Protein AF-A0A3D3PDT9-F1 (afdb_monomer)

pLDDT: mean 94.79, std 4.0, range [80.69, 98.56]

Radius of gyration: 23.38 Å; Cα contacts (8 Å, |Δi|>4): 103; chains: 1; bounding box: 52×25×62 Å

Sequence (119 aa):
FGAYAESLADDMELMLAAWKICNKNPLGSAAGYGSSFPLNRTMTTELLGFDSLNYNVVYAQMGRGKSERILAQAMSSVAATLAKFAMDVCLFINQNFSFISFPDELTTGSSIMPHKKNP

Foldseek 3Di:
DVVLVVLVVVLVVLQVVLCLVPLAQLPQLVVQPGDPDPDPSVVVSVVVVRPYHPPHSNVSVVCVVVSVVSNVVSVVSNVVSVVVVVVVVQVCCDPVNNNDDDDQVPWDDDPPHRPDTHD

Mean predicted aligned error: 4.34 Å

Secondary structure (DSSP, 8-state):
-HHHHHHHHHHHHHHHHHHHHH-EE-TT-TTTT--SS---HHHHHHHTT-SEE--SHHHHHHTTTHHHHHHHHHHHHHHHHHHHHHHHHHHHHSTTT------GGG-EE-SS-TT-EE-

Nearest PDB structures (foldseek):
  1xwo-assembly1_D  TM=9.399E-01  e=1.864E-04  Anser anser anser
  6g3e-assembly1_A  TM=9.711E-01  e=8.268E-04  Chelativorans sp. BNC1
  6rx8-assembly1_A  TM=9.694E-01  e=1.332E-03  Chelativorans sp. BNC1

Structure (mmCIF, N/CA/C/O backbone):
data_AF-A0A3D3PDT9-F1
#
_entry.id   AF-A0A3D3PDT9-F1
#
loop_
_atom_site.group_PDB
_atom_site.id
_atom_site.type_symbol
_atom_site.label_atom_id
_atom_site.label_alt_id
_atom_site.label_comp_id
_atom_site.label_asym_id
_atom_site.label_entity_id
_atom_site.label_seq_id
_atom_site.pdbx_PDB_ins_code
_atom_site.Cartn_x
_atom_site.Cartn_y
_atom_site.Cartn_z
_atom_site.occupancy
_atom_site.B_iso_or_equiv
_atom_site.auth_seq_id
_atom_site.auth_comp_id
_atom_site.auth_asym_id
_atom_site.auth_atom_id
_atom_site.pdbx_PDB_model_num
ATOM 1 N N . PHE A 1 1 ? 19.448 -5.604 -9.793 1.00 80.69 1 PHE A N 1
ATOM 2 C CA . PHE A 1 1 ? 18.096 -6.181 -9.628 1.00 80.69 1 PHE A CA 1
ATOM 3 C C . PHE A 1 1 ? 17.806 -6.599 -8.187 1.00 80.69 1 PHE A C 1
ATOM 5 O O . PHE A 1 1 ? 16.815 -6.112 -7.666 1.00 80.69 1 PHE A O 1
ATOM 12 N N . GLY A 1 2 ? 18.661 -7.393 -7.519 1.00 95.81 2 GLY A N 1
ATOM 13 C CA . GLY A 1 2 ? 18.440 -7.821 -6.120 1.00 95.81 2 GLY A CA 1
ATOM 14 C C . GLY A 1 2 ? 18.182 -6.681 -5.124 1.00 95.81 2 GLY A C 1
ATOM 15 O O . GLY A 1 2 ? 17.202 -6.736 -4.399 1.00 95.81 2 GLY A O 1
ATOM 16 N N . ALA A 1 3 ? 18.958 -5.594 -5.190 1.00 97.12 3 ALA A N 1
ATOM 17 C CA . ALA A 1 3 ? 18.773 -4.443 -4.299 1.00 97.12 3 ALA A CA 1
ATOM 18 C C . ALA A 1 3 ? 17.373 -3.791 -4.388 1.00 97.12 3 ALA A C 1
ATOM 20 O O . ALA A 1 3 ? 16.808 -3.417 -3.368 1.00 97.12 3 ALA A O 1
ATOM 21 N N . TYR A 1 4 ? 16.782 -3.677 -5.587 1.00 97.44 4 TYR A N 1
ATOM 22 C CA . TYR A 1 4 ? 15.419 -3.139 -5.721 1.00 97.44 4 TYR A CA 1
ATOM 23 C C . TYR A 1 4 ? 14.367 -4.119 -5.199 1.00 97.44 4 TYR A C 1
ATOM 25 O O . TYR A 1 4 ? 13.363 -3.689 -4.646 1.00 97.44 4 TYR A O 1
ATOM 33 N N . ALA A 1 5 ? 14.590 -5.425 -5.377 1.00 97.88 5 ALA A N 1
ATOM 34 C CA . ALA A 1 5 ? 13.693 -6.449 -4.855 1.00 97.88 5 ALA A CA 1
ATOM 35 C C . ALA A 1 5 ? 13.700 -6.469 -3.321 1.00 97.88 5 ALA A C 1
ATOM 37 O O . ALA A 1 5 ? 12.633 -6.523 -2.722 1.00 97.88 5 ALA A O 1
ATOM 38 N N . GLU A 1 6 ? 14.875 -6.364 -2.697 1.00 98.19 6 GLU A N 1
ATOM 39 C CA . GLU A 1 6 ? 15.004 -6.236 -1.240 1.00 98.19 6 GLU A CA 1
ATOM 40 C C . GLU A 1 6 ? 14.331 -4.953 -0.737 1.00 98.19 6 GLU A C 1
ATOM 42 O O . GLU A 1 6 ? 13.509 -5.015 0.171 1.00 98.19 6 GLU A O 1
ATOM 47 N N . SER A 1 7 ? 14.565 -3.814 -1.398 1.00 98.19 7 SER A N 1
ATOM 48 C CA . SER A 1 7 ? 13.900 -2.548 -1.052 1.00 98.19 7 SER A CA 1
ATOM 49 C C . SER A 1 7 ? 12.371 -2.642 -1.155 1.00 98.19 7 SER A C 1
ATOM 51 O O . SER A 1 7 ? 11.664 -2.182 -0.265 1.00 98.19 7 SER A O 1
ATOM 53 N N . LEU A 1 8 ? 11.841 -3.277 -2.208 1.00 98.19 8 LEU A N 1
ATOM 54 C CA . LEU A 1 8 ? 10.398 -3.501 -2.344 1.00 98.19 8 LEU A CA 1
ATOM 55 C C . LEU A 1 8 ? 9.856 -4.475 -1.291 1.00 98.19 8 LEU A C 1
ATOM 57 O O . LEU A 1 8 ? 8.712 -4.322 -0.870 1.00 98.19 8 LEU A O 1
ATOM 61 N N . ALA A 1 9 ? 10.638 -5.472 -0.868 1.00 98.19 9 ALA A N 1
ATOM 62 C CA . ALA A 1 9 ? 10.238 -6.380 0.202 1.00 98.19 9 ALA A CA 1
ATOM 63 C C . ALA A 1 9 ? 10.080 -5.626 1.533 1.00 98.19 9 ALA A C 1
ATOM 65 O O . ALA A 1 9 ? 9.052 -5.778 2.194 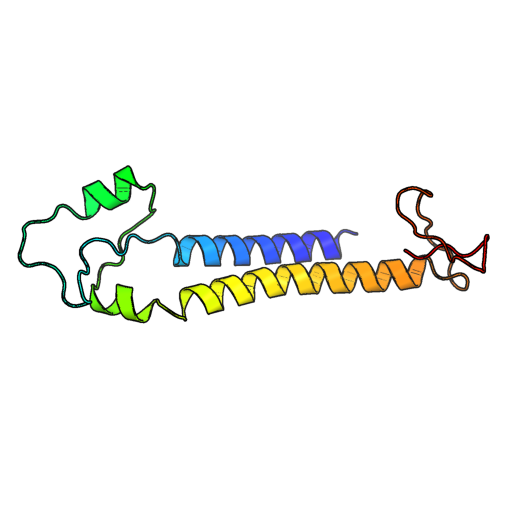1.00 98.19 9 ALA A O 1
ATOM 66 N N . ASP A 1 10 ? 11.023 -4.740 1.865 1.00 98.25 10 ASP A N 1
ATOM 67 C CA . ASP A 1 10 ? 10.918 -3.854 3.032 1.00 98.25 10 ASP A CA 1
ATOM 68 C C . ASP A 1 10 ? 9.705 -2.912 2.927 1.00 98.25 10 ASP A C 1
ATOM 70 O O . ASP A 1 10 ? 8.964 -2.718 3.897 1.00 98.25 10 ASP A O 1
ATOM 74 N N . ASP A 1 11 ? 9.434 -2.369 1.735 1.00 98.44 11 ASP A N 1
ATOM 75 C CA . ASP A 1 11 ? 8.249 -1.537 1.507 1.00 98.44 11 ASP A CA 1
ATOM 76 C C . ASP A 1 11 ? 6.941 -2.313 1.757 1.00 98.44 11 ASP A C 1
ATOM 78 O O . ASP A 1 11 ? 5.964 -1.754 2.267 1.00 98.44 11 ASP A O 1
ATOM 82 N N . MET A 1 12 ? 6.903 -3.610 1.428 1.00 98.44 12 MET A N 1
ATOM 83 C CA . MET A 1 12 ? 5.740 -4.465 1.691 1.00 98.44 12 MET A CA 1
ATOM 84 C C . MET A 1 12 ? 5.537 -4.735 3.181 1.00 98.44 12 MET A C 1
ATOM 86 O O . MET A 1 12 ? 4.388 -4.764 3.631 1.00 98.44 12 MET A O 1
ATOM 90 N N . GLU A 1 13 ? 6.606 -4.857 3.969 1.00 98.44 13 GLU A N 1
ATOM 91 C CA . GLU A 1 13 ? 6.498 -4.935 5.432 1.00 98.44 13 GLU A CA 1
ATOM 92 C C . GLU A 1 13 ? 5.862 -3.663 6.007 1.00 98.44 13 GLU A C 1
ATOM 94 O O . GLU A 1 13 ? 4.982 -3.726 6.874 1.00 98.44 13 GLU A O 1
ATOM 99 N N . LEU A 1 14 ? 6.223 -2.491 5.474 1.00 98.00 14 LEU A N 1
ATOM 100 C CA . LEU A 1 14 ? 5.619 -1.224 5.884 1.00 98.00 14 LEU A CA 1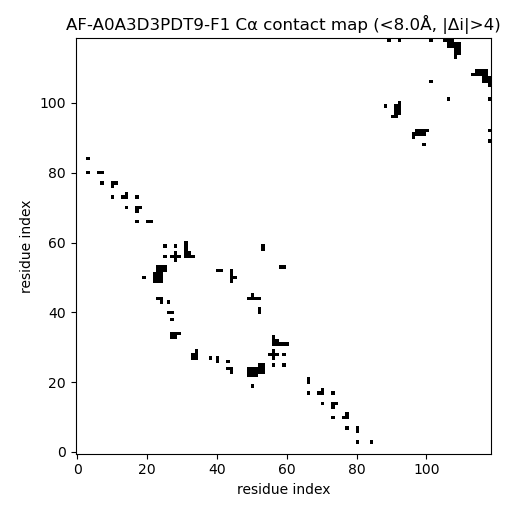
ATOM 101 C C . LEU A 1 14 ? 4.139 -1.128 5.480 1.00 98.00 14 LEU A C 1
ATOM 103 O O . LEU A 1 14 ? 3.309 -0.676 6.276 1.00 98.00 14 LEU A O 1
ATOM 107 N N . MET A 1 15 ? 3.783 -1.594 4.280 1.00 98.50 15 MET A N 1
ATOM 108 C CA . MET A 1 15 ? 2.386 -1.694 3.836 1.00 98.50 15 MET A CA 1
ATOM 109 C C . MET A 1 15 ? 1.570 -2.640 4.726 1.00 98.50 15 MET A C 1
ATOM 111 O O . MET A 1 15 ? 0.452 -2.303 5.125 1.00 98.50 15 MET A O 1
ATOM 115 N N . LEU A 1 16 ? 2.133 -3.790 5.104 1.00 98.44 16 LEU A N 1
ATOM 116 C CA . LEU A 1 16 ? 1.498 -4.734 6.023 1.00 98.44 16 LEU A CA 1
ATOM 117 C C . LEU A 1 16 ? 1.328 -4.134 7.424 1.00 98.44 16 LEU A C 1
ATOM 119 O O . LEU A 1 16 ? 0.287 -4.319 8.059 1.00 98.44 16 LEU A O 1
ATOM 123 N N . ALA A 1 17 ? 2.318 -3.388 7.914 1.00 98.06 17 ALA A N 1
ATOM 124 C CA . ALA A 1 17 ? 2.215 -2.674 9.181 1.00 98.06 17 ALA A CA 1
ATOM 125 C C . ALA A 1 17 ? 1.100 -1.617 9.140 1.00 98.06 17 ALA A C 1
ATOM 127 O O . ALA A 1 17 ? 0.290 -1.545 10.068 1.00 98.06 17 ALA A O 1
ATOM 128 N N . ALA A 1 18 ? 1.004 -0.844 8.053 1.00 98.12 18 ALA A N 1
ATOM 129 C CA . ALA A 1 18 ? -0.079 0.115 7.849 1.00 98.12 18 ALA A CA 1
ATOM 130 C C . ALA A 1 18 ? -1.449 -0.577 7.843 1.00 98.12 18 ALA A C 1
ATOM 132 O O . ALA A 1 18 ? -2.355 -0.137 8.554 1.00 98.12 18 ALA A O 1
ATOM 133 N N . TRP A 1 19 ? -1.580 -1.704 7.135 1.00 97.81 19 TRP A N 1
ATOM 134 C CA . TRP A 1 19 ? -2.792 -2.525 7.145 1.00 97.81 19 TRP A CA 1
ATOM 135 C C . TRP A 1 19 ? -3.177 -2.959 8.562 1.00 97.81 19 TRP A C 1
ATOM 137 O O . TRP A 1 19 ? -4.282 -2.666 9.010 1.00 97.81 19 TRP A O 1
ATOM 147 N N . LYS A 1 20 ? -2.255 -3.570 9.317 1.00 97.19 20 LYS A N 1
ATOM 148 C CA . LYS A 1 20 ? -2.502 -4.033 10.698 1.00 97.19 20 LYS A CA 1
ATOM 149 C C . LYS A 1 20 ? -2.899 -2.903 11.651 1.00 97.19 20 LYS A C 1
ATOM 151 O O . LYS A 1 20 ? -3.649 -3.116 12.605 1.00 97.19 20 LYS A O 1
ATOM 156 N N . ILE A 1 21 ? -2.381 -1.693 11.439 1.00 95.81 21 ILE A N 1
ATOM 157 C CA . ILE A 1 21 ? -2.746 -0.529 12.254 1.00 95.81 21 ILE A CA 1
ATOM 158 C C . ILE A 1 21 ? -4.166 -0.062 11.924 1.00 95.81 21 ILE A C 1
ATOM 160 O O . ILE A 1 21 ? -4.923 0.232 12.852 1.00 95.81 21 ILE A O 1
ATOM 164 N N . CYS A 1 22 ? -4.514 -0.008 10.637 1.00 95.81 22 CYS A N 1
ATOM 165 C CA . CYS A 1 22 ? -5.802 0.476 10.145 1.00 95.81 22 CYS A CA 1
ATOM 166 C C . CYS A 1 22 ? -6.938 -0.551 10.285 1.00 95.81 22 CYS A C 1
ATOM 168 O O . CYS A 1 22 ? -8.091 -0.151 10.433 1.00 95.81 22 CYS A O 1
ATOM 170 N N . ASN A 1 23 ? -6.637 -1.854 10.275 1.00 97.25 23 ASN A N 1
ATOM 171 C CA . ASN A 1 23 ? -7.619 -2.942 10.303 1.00 97.25 23 ASN A CA 1
ATOM 172 C C . ASN A 1 23 ? -8.190 -3.201 11.712 1.00 97.25 23 ASN A C 1
ATOM 174 O O . ASN A 1 23 ? -8.101 -4.300 12.265 1.00 97.25 23 ASN A O 1
ATOM 178 N N . LYS A 1 24 ? -8.763 -2.161 12.327 1.00 96.81 24 LYS A N 1
ATOM 179 C CA . LYS A 1 24 ? -9.352 -2.216 13.670 1.00 96.81 24 LYS A CA 1
ATOM 180 C C . LYS A 1 24 ? -10.756 -1.638 13.676 1.00 96.81 24 LYS A C 1
ATOM 182 O O . LYS A 1 24 ? -10.972 -0.511 13.241 1.00 96.81 24 LYS A O 1
ATOM 187 N N . ASN A 1 25 ? -11.694 -2.384 14.248 1.00 97.44 25 ASN A N 1
ATOM 188 C CA . ASN A 1 25 ? -13.112 -2.063 14.273 1.00 97.44 25 ASN A CA 1
ATOM 189 C C . ASN A 1 25 ? -13.407 -0.814 15.138 1.00 97.44 25 ASN A C 1
ATOM 191 O O . ASN A 1 25 ? -13.253 -0.870 16.369 1.00 97.44 25 ASN A O 1
ATOM 195 N N . PRO A 1 26 ? -13.883 0.301 14.547 1.00 96.06 26 PRO A N 1
ATOM 196 C CA . PRO A 1 26 ? -14.293 1.488 15.292 1.00 96.06 26 PRO A CA 1
ATOM 197 C C . PRO A 1 26 ? -15.753 1.419 15.772 1.00 96.06 26 PRO A C 1
ATOM 199 O O . PRO A 1 26 ? -16.163 2.244 16.592 1.00 96.06 26 PRO A O 1
ATOM 202 N N . LEU A 1 27 ? -16.556 0.462 15.289 1.00 96.50 27 LEU A N 1
ATOM 203 C CA . LEU A 1 27 ? -17.983 0.384 15.593 1.00 96.50 27 LEU A CA 1
ATOM 204 C C . LEU A 1 27 ? -18.227 0.219 17.094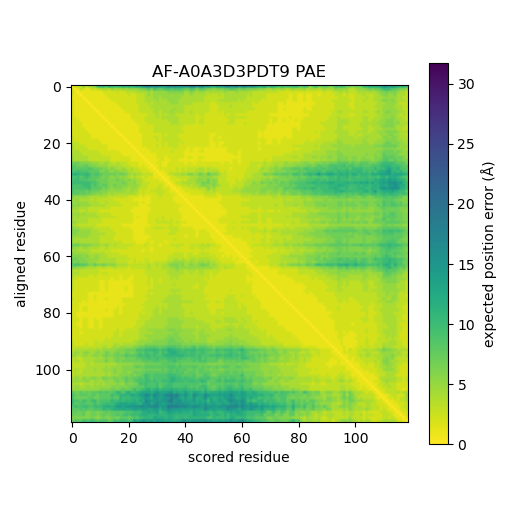 1.00 96.50 27 LEU A C 1
ATOM 206 O O . LEU A 1 27 ? -17.470 -0.431 17.819 1.00 96.50 27 LEU A O 1
ATOM 210 N N . GLY A 1 28 ? -19.294 0.862 17.567 1.00 95.25 28 GLY A N 1
ATOM 211 C CA . GLY A 1 28 ? -19.606 1.003 18.989 1.00 95.25 28 GLY A CA 1
ATOM 212 C C . GLY A 1 28 ? -18.984 2.233 19.659 1.00 95.25 28 GLY A C 1
ATOM 213 O O . GLY A 1 28 ? -19.357 2.534 20.789 1.00 95.25 28 GLY A O 1
ATOM 214 N N . SER A 1 29 ? -18.108 2.998 18.986 1.00 94.94 29 SER A N 1
ATOM 215 C CA . SER A 1 29 ? -17.615 4.276 19.531 1.00 94.94 29 SER A CA 1
ATOM 216 C C . SER A 1 29 ? -18.674 5.381 19.568 1.00 94.94 29 SER A C 1
ATOM 218 O O . SER A 1 29 ? -18.476 6.379 20.260 1.00 94.94 29 SER A O 1
ATOM 220 N N . ALA A 1 30 ? -19.763 5.230 18.802 1.00 92.44 30 ALA A N 1
ATOM 221 C CA . ALA A 1 30 ? -20.773 6.262 18.557 1.00 92.44 30 ALA A CA 1
ATOM 222 C C . ALA A 1 30 ? -20.112 7.612 18.205 1.00 92.44 30 ALA A C 1
ATOM 224 O O . ALA A 1 30 ? -19.169 7.639 17.414 1.00 92.44 30 ALA A O 1
ATOM 225 N N . ALA A 1 31 ? -20.545 8.709 18.831 1.00 91.56 31 ALA A N 1
ATOM 226 C CA . ALA A 1 31 ? -19.974 10.049 18.666 1.00 91.56 31 ALA A CA 1
ATOM 227 C C . ALA A 1 31 ? -18.567 10.235 19.288 1.00 91.56 31 ALA A C 1
ATOM 229 O O . ALA A 1 31 ? -18.075 11.356 19.354 1.00 91.56 31 ALA A O 1
ATOM 230 N N . GLY A 1 32 ? -17.919 9.162 19.760 1.00 91.69 32 GLY A N 1
ATOM 231 C CA . GLY A 1 32 ? -16.596 9.185 20.402 1.00 91.69 32 GLY A CA 1
ATOM 232 C C . GLY A 1 32 ? -16.604 8.884 21.900 1.00 91.69 32 GLY A C 1
ATOM 233 O O . GLY A 1 32 ? -15.541 8.808 22.506 1.00 91.69 32 GLY A O 1
ATOM 234 N N . TYR A 1 33 ? -17.781 8.661 22.484 1.00 92.81 33 TYR A N 1
ATOM 235 C CA . TYR A 1 33 ? -17.972 8.427 23.921 1.00 92.81 33 TYR A CA 1
ATOM 236 C C . TYR A 1 33 ? -18.565 7.046 24.233 1.00 92.81 33 TYR A C 1
ATOM 238 O O . TYR A 1 33 ? -18.902 6.755 25.376 1.00 92.81 33 TYR A O 1
ATOM 246 N N . GLY A 1 34 ? -18.668 6.177 23.225 1.00 91.81 34 GLY A N 1
ATOM 247 C CA . GLY A 1 34 ? -19.301 4.870 23.356 1.00 91.81 34 GLY A CA 1
ATOM 248 C C . GLY A 1 34 ? -20.823 4.936 23.259 1.00 91.81 34 GLY A C 1
ATOM 249 O O . GLY A 1 34 ? -21.407 5.975 22.954 1.00 91.81 34 GLY A O 1
ATOM 250 N N . SER A 1 35 ? -21.466 3.795 23.486 1.00 91.62 35 SER A N 1
ATOM 251 C CA . SER A 1 35 ? -22.922 3.653 23.481 1.00 91.62 35 SER A CA 1
ATOM 252 C C . SER A 1 35 ? -23.407 3.174 24.846 1.00 91.62 35 SER A C 1
ATOM 254 O O . SER A 1 35 ? -22.734 2.367 25.484 1.00 91.62 35 SER A O 1
ATOM 256 N N . SER A 1 36 ? -24.578 3.647 25.277 1.00 92.50 36 SER A N 1
ATOM 257 C CA . SER A 1 36 ? -25.273 3.149 26.471 1.00 92.50 36 SER A CA 1
ATOM 258 C C . SER A 1 36 ? -26.029 1.840 26.223 1.00 92.50 36 SER A C 1
ATOM 260 O O . SER A 1 36 ? -26.460 1.193 27.175 1.00 92.50 36 SER A O 1
ATOM 262 N N . PHE A 1 37 ? -26.193 1.435 24.960 1.00 94.50 37 PHE A N 1
ATOM 263 C CA . PHE A 1 37 ? -26.782 0.146 24.616 1.00 94.50 37 PHE A CA 1
ATOM 264 C C . PHE A 1 37 ? -25.771 -0.990 24.840 1.00 94.50 37 PHE A C 1
ATOM 266 O O . PHE A 1 37 ? -24.575 -0.799 24.599 1.00 94.50 37 PHE A O 1
ATOM 273 N N . PRO A 1 38 ? -26.226 -2.192 25.239 1.00 93.00 38 PRO A N 1
ATOM 274 C CA . PRO A 1 38 ? -25.358 -3.348 25.462 1.00 93.00 38 PRO A CA 1
ATOM 275 C C . PRO A 1 38 ? -24.917 -3.978 24.127 1.00 93.00 38 PRO A C 1
ATOM 277 O O . PRO A 1 38 ? -25.354 -5.062 23.748 1.00 93.00 38 PRO A O 1
ATOM 280 N N . LEU A 1 39 ? -24.071 -3.271 23.374 1.00 94.81 39 LEU A N 1
ATOM 281 C CA . LEU A 1 39 ? -23.592 -3.705 22.062 1.00 94.81 39 LEU A CA 1
ATOM 282 C C . LEU A 1 39 ? -22.525 -4.799 22.181 1.00 94.81 39 LEU A C 1
ATOM 284 O O . LEU A 1 39 ? -21.524 -4.632 22.880 1.00 94.81 39 LEU A O 1
ATOM 288 N N . ASN A 1 40 ? -22.663 -5.864 21.390 1.00 96.38 40 ASN A N 1
ATOM 289 C CA . ASN A 1 40 ? -21.582 -6.820 21.170 1.00 96.38 40 ASN A CA 1
ATOM 290 C C . ASN A 1 40 ? -20.645 -6.305 20.064 1.00 96.38 40 ASN A C 1
ATOM 292 O O . ASN A 1 40 ? -20.851 -6.560 18.877 1.00 96.38 40 ASN A O 1
ATOM 296 N N . ARG A 1 41 ? -19.607 -5.557 20.450 1.00 97.00 41 ARG A N 1
ATOM 297 C CA . ARG A 1 41 ? -18.626 -5.021 19.490 1.00 97.00 41 ARG A CA 1
ATOM 298 C C . ARG A 1 41 ? -17.810 -6.131 18.819 1.00 97.00 41 ARG A C 1
ATOM 300 O O . ARG A 1 41 ? -17.513 -6.013 17.633 1.00 97.00 41 ARG A O 1
ATOM 307 N N . THR A 1 42 ? -17.509 -7.213 19.538 1.00 97.38 42 THR A N 1
ATOM 308 C CA . THR A 1 42 ? -16.792 -8.384 19.006 1.00 97.38 42 THR A CA 1
ATOM 309 C C . THR A 1 42 ? -17.537 -9.017 17.836 1.00 97.38 42 THR A C 1
ATOM 311 O O . THR A 1 42 ? -16.928 -9.249 16.799 1.00 97.38 42 THR A O 1
ATOM 314 N N . MET A 1 43 ? -18.863 -9.164 17.934 1.00 98.06 43 MET A N 1
ATOM 315 C CA . MET A 1 43 ? -19.693 -9.664 16.830 1.00 98.06 43 MET A CA 1
ATOM 316 C C . MET A 1 43 ? -19.486 -8.844 15.549 1.00 98.06 43 MET A C 1
ATOM 318 O O . MET A 1 43 ? -19.278 -9.405 14.480 1.00 98.06 43 MET A O 1
ATOM 322 N N . THR A 1 44 ? -19.498 -7.509 15.637 1.00 97.44 44 THR A N 1
ATOM 323 C CA . THR A 1 44 ? -19.260 -6.664 14.451 1.00 97.44 44 THR A CA 1
ATOM 324 C C . THR A 1 44 ? -17.818 -6.707 13.948 1.00 97.44 44 THR A C 1
ATOM 326 O O . THR A 1 44 ? -17.601 -6.545 12.753 1.00 97.44 44 THR A O 1
ATOM 329 N N . THR A 1 45 ? -16.840 -6.931 14.831 1.00 98.12 45 THR A N 1
ATOM 330 C CA . THR A 1 45 ? -15.435 -7.131 14.443 1.00 98.12 45 THR A CA 1
ATOM 331 C C . THR A 1 45 ? -15.307 -8.372 13.564 1.00 98.12 45 THR A C 1
ATOM 333 O O . THR A 1 45 ? -14.753 -8.283 12.474 1.00 98.12 45 THR A O 1
ATOM 336 N N . GLU A 1 46 ? -15.886 -9.490 14.005 1.00 98.19 46 GLU A N 1
ATOM 337 C CA . GLU A 1 46 ? -15.853 -10.773 13.294 1.00 98.19 46 GLU A CA 1
ATOM 338 C C . GLU A 1 46 ? -16.613 -10.708 11.965 1.00 98.19 46 GLU A C 1
ATOM 340 O O . GLU A 1 46 ? -16.070 -11.066 10.923 1.00 98.19 46 GLU A O 1
ATOM 345 N N . LEU A 1 47 ? -17.846 -10.188 11.976 1.00 98.31 47 LEU A N 1
ATOM 346 C CA . LEU A 1 47 ? -18.695 -10.122 10.780 1.00 98.31 47 LEU A CA 1
ATOM 347 C C . LEU A 1 47 ? -18.121 -9.239 9.666 1.00 98.31 47 LEU A C 1
ATOM 349 O O . LEU A 1 47 ? -18.431 -9.462 8.498 1.00 98.31 47 LEU A O 1
ATOM 353 N N . LEU A 1 48 ? -17.320 -8.229 10.016 1.00 98.06 48 LEU A N 1
ATOM 354 C CA . LEU A 1 48 ? -16.720 -7.297 9.057 1.00 98.06 48 LEU A CA 1
ATOM 355 C C . LEU A 1 48 ? -15.249 -7.607 8.748 1.00 98.06 48 LEU A C 1
ATOM 357 O O . LEU A 1 48 ? -14.638 -6.878 7.971 1.00 98.06 48 LEU A O 1
ATOM 361 N N . GLY A 1 49 ? -14.685 -8.670 9.330 1.00 98.00 49 GLY A N 1
ATOM 362 C CA . GLY A 1 49 ? -13.317 -9.111 9.044 1.00 98.00 49 GLY A CA 1
ATOM 363 C C . GLY A 1 49 ? -12.218 -8.199 9.600 1.00 98.00 49 GLY A C 1
ATOM 364 O O . GLY A 1 49 ? -11.112 -8.179 9.063 1.00 98.00 49 GLY A O 1
ATOM 365 N N . PHE A 1 50 ? -12.501 -7.438 10.659 1.00 98.25 50 PHE A N 1
ATOM 366 C CA . PHE A 1 50 ? -11.464 -6.682 11.361 1.00 98.25 50 PHE A CA 1
ATOM 367 C C . PHE A 1 50 ? -10.625 -7.613 12.241 1.00 98.25 50 PHE A C 1
ATOM 369 O O . PHE A 1 50 ? -11.168 -8.486 12.914 1.00 98.25 50 PHE A O 1
ATOM 376 N N . ASP A 1 51 ? -9.317 -7.366 12.333 1.00 97.44 51 ASP A N 1
ATOM 377 C CA . ASP A 1 51 ? -8.432 -8.188 13.175 1.00 97.44 51 ASP A CA 1
ATOM 378 C C . ASP A 1 51 ? -8.638 -7.922 14.672 1.00 97.44 51 ASP A C 1
ATOM 380 O O . ASP A 1 51 ? -8.369 -8.768 15.527 1.00 97.44 51 ASP A O 1
ATOM 384 N N . SER A 1 52 ? -9.059 -6.706 15.027 1.00 97.00 52 SER A N 1
ATOM 385 C CA . SER A 1 52 ? -9.243 -6.320 16.423 1.00 97.00 52 SER A CA 1
ATOM 386 C C . SER A 1 52 ? -10.174 -5.126 16.590 1.00 97.00 52 SER A C 1
ATOM 388 O O . SER A 1 52 ? -10.651 -4.532 15.628 1.00 97.00 52 SER A O 1
ATOM 390 N N . LEU A 1 53 ? -10.421 -4.745 17.840 1.00 96.38 53 LEU A N 1
ATOM 391 C CA . LEU A 1 53 ? -11.178 -3.555 18.207 1.00 96.38 53 LEU A CA 1
ATOM 392 C C . LEU A 1 53 ? -10.269 -2.326 18.274 1.00 96.38 53 LEU A C 1
ATOM 394 O O . LEU A 1 53 ? -9.137 -2.385 18.759 1.00 96.38 53 LEU A O 1
ATOM 398 N N . ASN A 1 54 ? -10.831 -1.160 17.970 1.00 96.62 54 ASN A N 1
ATOM 399 C CA . ASN A 1 54 ? -10.402 0.055 18.656 1.00 96.62 54 ASN A CA 1
ATOM 400 C C . ASN A 1 54 ? -10.978 0.028 20.077 1.00 96.62 54 ASN A C 1
ATOM 402 O O . ASN A 1 54 ? -12.129 0.408 20.301 1.00 96.62 54 ASN A O 1
ATOM 406 N N . T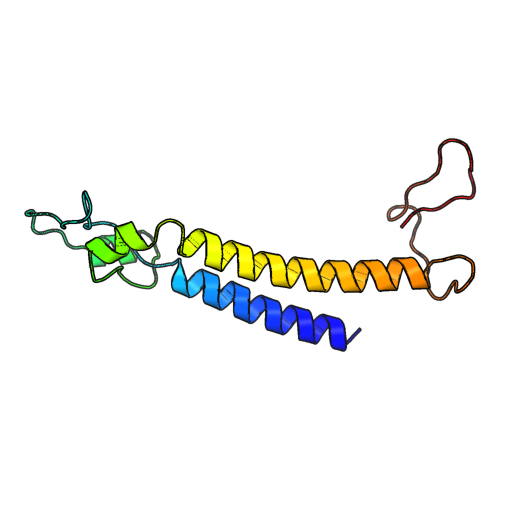YR A 1 55 ? -10.191 -0.469 21.035 1.00 95.06 55 TYR A N 1
ATOM 407 C CA . TYR A 1 55 ? -10.632 -0.684 22.419 1.00 95.06 55 TYR A CA 1
ATOM 408 C C . TYR A 1 55 ? -11.182 0.592 23.062 1.00 95.06 55 TYR A C 1
ATOM 410 O O . TYR A 1 55 ? -12.319 0.610 23.534 1.00 95.06 55 TYR A O 1
ATOM 418 N N . ASN A 1 56 ? -10.408 1.677 23.018 1.00 95.50 56 ASN A N 1
ATOM 419 C CA . ASN A 1 56 ? -10.841 2.976 23.511 1.00 95.50 56 ASN A CA 1
ATOM 420 C C . ASN A 1 56 ? -11.676 3.715 22.445 1.00 95.50 56 ASN A C 1
ATOM 422 O O . ASN A 1 56 ? -11.261 3.872 21.297 1.00 95.50 56 ASN A O 1
ATOM 426 N N . VAL A 1 57 ? -12.857 4.188 22.839 1.00 93.81 57 VAL A N 1
ATOM 427 C CA . VAL A 1 57 ? -13.823 4.848 21.944 1.00 93.81 57 VAL A CA 1
ATOM 428 C C . VAL A 1 57 ? -13.388 6.245 21.493 1.00 93.81 57 VAL A C 1
ATOM 430 O O . VAL A 1 57 ? -13.692 6.637 20.368 1.00 93.81 57 VAL A O 1
ATOM 433 N N . VAL A 1 58 ? -12.615 6.959 22.317 1.00 94.94 58 VAL A N 1
ATOM 434 C CA . VAL A 1 58 ? -12.019 8.256 21.960 1.00 94.94 58 VAL A CA 1
ATOM 435 C C . VAL A 1 58 ? -10.882 8.042 20.964 1.00 94.94 58 VAL A C 1
ATOM 437 O O . VAL A 1 58 ? -10.776 8.768 19.977 1.00 94.94 58 VAL A O 1
ATOM 440 N N . TYR A 1 59 ? -10.085 6.983 21.152 1.00 94.94 59 TYR A N 1
ATOM 441 C CA . TYR A 1 59 ? -9.040 6.609 20.199 1.00 94.94 59 TYR A CA 1
ATOM 442 C C . TYR A 1 59 ? -9.600 6.352 18.794 1.00 94.94 59 TYR A C 1
ATOM 444 O O . TYR A 1 59 ? -8.982 6.769 17.819 1.00 94.94 59 TYR A O 1
ATOM 452 N N . ALA A 1 60 ? -10.788 5.748 18.671 1.00 94.50 60 ALA A N 1
ATOM 453 C CA . ALA A 1 60 ? -11.428 5.551 17.369 1.00 94.50 60 ALA A CA 1
ATOM 454 C C . ALA A 1 60 ? -11.650 6.873 16.603 1.00 94.50 60 ALA A C 1
ATOM 456 O O . ALA A 1 60 ? -11.524 6.893 15.382 1.00 94.50 60 ALA A O 1
ATOM 457 N N . GLN A 1 61 ? -11.916 7.984 17.304 1.00 92.50 61 GLN A N 1
ATOM 458 C CA . GLN A 1 61 ? -12.025 9.311 16.683 1.00 92.50 61 GLN A CA 1
ATOM 459 C C . GLN A 1 61 ? -10.653 9.939 16.420 1.00 92.50 61 GLN A C 1
ATOM 461 O O . GLN A 1 61 ? -10.424 10.480 15.341 1.00 92.50 61 GLN A O 1
ATOM 466 N N . MET A 1 62 ? -9.717 9.812 17.367 1.00 92.62 62 MET A N 1
ATOM 467 C CA . MET A 1 62 ? -8.331 10.281 17.204 1.00 92.62 62 MET A CA 1
ATOM 468 C C . MET A 1 62 ? -7.574 9.552 16.083 1.00 92.62 62 MET A C 1
ATOM 470 O O . MET A 1 62 ? -6.547 10.036 15.614 1.00 92.62 62 MET A O 1
ATOM 474 N N . GLY A 1 63 ? -8.045 8.372 15.670 1.00 91.19 63 GLY A N 1
ATOM 475 C CA . GLY A 1 63 ? -7.482 7.604 14.562 1.00 91.19 63 GLY A CA 1
ATOM 476 C C . GLY A 1 63 ? -7.644 8.273 13.194 1.00 91.19 63 GLY A C 1
ATOM 477 O O . GLY A 1 63 ? -6.898 7.926 12.275 1.00 91.19 63 GLY A O 1
ATOM 478 N N . ARG A 1 64 ? -8.567 9.237 13.061 1.00 88.19 64 ARG A N 1
ATOM 479 C CA . ARG A 1 64 ? -8.736 10.055 11.851 1.00 88.19 64 ARG A CA 1
ATOM 480 C C . ARG A 1 64 ? -7.509 10.936 11.626 1.00 88.19 64 ARG A C 1
ATOM 482 O O . ARG A 1 64 ? -6.954 11.500 12.565 1.00 88.19 64 ARG A O 1
ATOM 489 N N . GLY A 1 65 ? -7.053 11.036 10.389 1.00 93.19 65 GLY A N 1
ATOM 490 C CA . GLY A 1 65 ? -5.786 11.662 10.007 1.00 93.19 65 GLY A CA 1
ATOM 491 C C . GLY A 1 65 ? -4.558 10.801 10.322 1.00 93.19 65 GLY A C 1
ATOM 492 O O . GLY A 1 65 ? -3.622 10.750 9.524 1.00 93.19 65 GLY A O 1
ATOM 493 N N . LYS A 1 66 ? -4.535 10.094 11.463 1.00 94.25 66 LYS A N 1
ATOM 494 C CA . LYS A 1 66 ? -3.4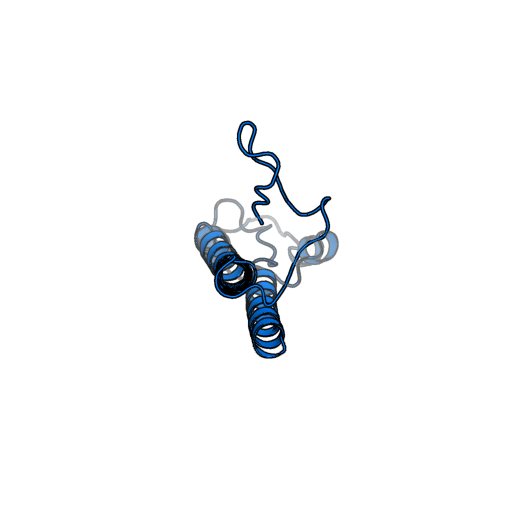26 9.193 11.818 1.00 94.25 66 LYS A CA 1
ATOM 495 C C . LYS A 1 66 ? -3.339 8.004 10.859 1.00 94.25 66 LYS A C 1
ATOM 497 O O . LYS A 1 66 ? -2.241 7.678 10.416 1.00 94.25 66 LYS A O 1
ATOM 502 N N . SER A 1 67 ? -4.468 7.368 10.556 1.00 94.19 67 SER A N 1
ATOM 503 C CA . SER A 1 67 ? -4.523 6.178 9.693 1.00 94.19 67 SER A CA 1
ATOM 504 C C . SER A 1 67 ? -4.129 6.522 8.255 1.00 94.19 67 SER A C 1
ATOM 506 O O . SER A 1 67 ? -3.303 5.847 7.648 1.00 94.19 67 SER A O 1
ATOM 508 N N . GLU A 1 68 ? -4.637 7.644 7.754 1.00 96.00 68 GLU A N 1
ATOM 509 C CA . GLU A 1 68 ? -4.351 8.202 6.436 1.00 96.00 68 GLU A CA 1
ATOM 510 C C . GLU A 1 68 ? -2.874 8.564 6.306 1.00 96.00 68 GLU A C 1
ATOM 512 O O . GLU A 1 68 ? -2.245 8.212 5.314 1.00 96.00 68 GLU A O 1
ATOM 517 N N . ARG A 1 69 ? -2.287 9.202 7.327 1.00 97.50 69 ARG A N 1
ATOM 518 C CA . ARG A 1 69 ? -0.853 9.516 7.339 1.00 97.50 69 ARG A CA 1
ATOM 519 C C . ARG A 1 69 ? 0.012 8.258 7.302 1.00 97.50 69 ARG A C 1
ATOM 521 O O . ARG A 1 69 ? 1.015 8.242 6.597 1.00 97.50 69 ARG A O 1
ATOM 528 N N . ILE A 1 70 ? -0.349 7.226 8.064 1.00 97.69 70 ILE A N 1
ATOM 529 C CA . ILE A 1 70 ? 0.397 5.959 8.096 1.00 97.69 70 ILE A CA 1
ATOM 530 C C . ILE A 1 70 ? 0.316 5.259 6.737 1.00 97.69 70 ILE A C 1
ATOM 532 O O . ILE A 1 70 ? 1.346 4.852 6.205 1.00 97.69 70 ILE A O 1
ATOM 536 N N . LEU A 1 71 ? -0.880 5.180 6.149 1.00 97.69 71 LEU A N 1
ATOM 537 C CA . LEU A 1 71 ? -1.072 4.611 4.816 1.00 97.69 71 LEU A CA 1
ATOM 538 C C . LEU A 1 71 ? -0.303 5.400 3.749 1.00 97.69 71 LEU A C 1
ATOM 540 O O . LEU A 1 71 ? 0.416 4.808 2.950 1.00 97.69 71 LEU A O 1
ATOM 544 N N . ALA A 1 72 ? -0.407 6.730 3.764 1.00 98.25 72 ALA A N 1
ATOM 545 C CA . ALA A 1 72 ? 0.295 7.594 2.820 1.00 98.25 72 ALA A CA 1
ATOM 546 C C . ALA A 1 72 ? 1.817 7.427 2.919 1.00 98.25 72 ALA A C 1
ATOM 548 O O . ALA A 1 72 ? 2.492 7.365 1.895 1.00 98.25 72 ALA A O 1
ATOM 549 N N . GLN A 1 73 ? 2.358 7.296 4.135 1.00 98.31 73 GLN A N 1
ATOM 550 C CA . GLN A 1 73 ? 3.784 7.048 4.338 1.00 98.31 73 GLN A CA 1
ATOM 551 C C . GLN A 1 73 ? 4.215 5.695 3.759 1.00 98.31 73 GLN A C 1
ATOM 553 O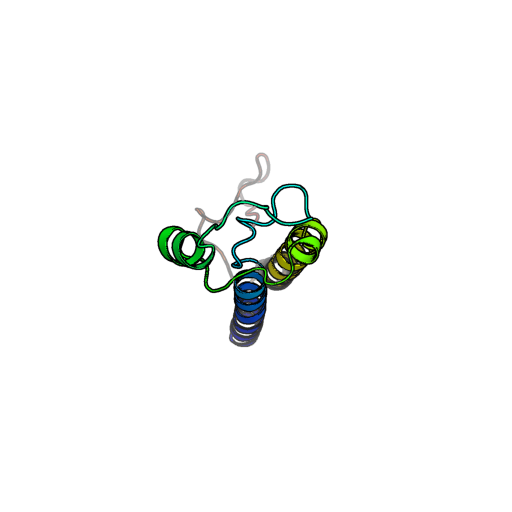 O . GLN A 1 73 ? 5.249 5.624 3.098 1.00 98.31 73 GLN A O 1
ATOM 558 N N . ALA A 1 74 ? 3.425 4.640 3.975 1.00 98.44 74 ALA A N 1
ATOM 559 C CA . ALA A 1 74 ? 3.719 3.315 3.438 1.00 98.44 74 ALA A CA 1
ATOM 560 C C . ALA A 1 74 ? 3.694 3.305 1.899 1.00 98.44 74 ALA A C 1
ATOM 562 O O . ALA A 1 74 ? 4.646 2.855 1.264 1.00 98.44 74 ALA A O 1
ATOM 563 N N . MET A 1 75 ? 2.667 3.910 1.293 1.00 98.50 75 MET A N 1
ATOM 564 C CA . MET A 1 75 ? 2.573 4.063 -0.164 1.00 98.50 75 MET A CA 1
ATOM 565 C C . MET A 1 75 ? 3.720 4.902 -0.738 1.00 98.50 75 MET A C 1
ATOM 567 O O . MET A 1 75 ? 4.240 4.592 -1.809 1.00 98.50 75 MET A O 1
ATOM 571 N N . SER A 1 76 ? 4.133 5.955 -0.027 1.00 98.56 76 SER A N 1
ATOM 572 C CA . SER A 1 76 ? 5.261 6.792 -0.437 1.00 98.56 76 SER A CA 1
ATOM 573 C C . SER A 1 76 ? 6.578 6.018 -0.476 1.00 98.56 76 SER A C 1
ATOM 575 O O . SER A 1 76 ? 7.425 6.358 -1.297 1.00 98.56 76 SER A O 1
ATOM 577 N N . SER A 1 77 ? 6.761 5.011 0.382 1.00 98.38 77 SER A N 1
ATOM 578 C CA . SER A 1 77 ? 7.965 4.170 0.393 1.00 98.38 77 SER A CA 1
ATOM 579 C C . SER A 1 77 ? 8.070 3.355 -0.898 1.00 98.38 77 SER A C 1
ATOM 581 O O . SER A 1 77 ? 9.035 3.503 -1.646 1.00 98.38 77 SER A O 1
ATOM 583 N N . VAL A 1 78 ? 6.987 2.650 -1.256 1.00 98.56 78 VAL A N 1
ATOM 584 C CA . VAL A 1 78 ? 6.877 1.909 -2.527 1.00 98.56 78 VAL A CA 1
ATOM 585 C C . VAL A 1 78 ? 7.134 2.829 -3.723 1.00 98.56 78 VAL A C 1
ATOM 587 O O . VAL A 1 78 ? 7.908 2.505 -4.625 1.00 98.56 78 VAL A O 1
ATOM 590 N N . ALA A 1 79 ? 6.498 4.004 -3.733 1.00 98.56 79 ALA A N 1
ATOM 591 C CA . ALA A 1 79 ? 6.660 4.974 -4.810 1.00 98.56 79 ALA A CA 1
ATOM 592 C C . ALA A 1 79 ? 8.111 5.466 -4.934 1.00 98.56 79 ALA A C 1
ATOM 594 O O . ALA A 1 79 ? 8.598 5.631 -6.050 1.00 98.56 79 ALA A O 1
ATOM 595 N N . ALA A 1 80 ? 8.813 5.670 -3.816 1.00 98.38 80 ALA A N 1
ATOM 596 C CA . ALA A 1 80 ? 10.211 6.088 -3.818 1.00 98.38 80 ALA A CA 1
ATOM 597 C C . ALA A 1 80 ? 11.130 5.011 -4.416 1.00 98.38 80 ALA A C 1
ATOM 599 O O . ALA A 1 80 ? 11.970 5.328 -5.263 1.00 98.38 80 ALA A O 1
ATOM 600 N N . THR A 1 81 ? 10.931 3.742 -4.050 1.00 98.38 81 THR A N 1
ATOM 601 C CA . THR A 1 81 ? 11.690 2.615 -4.612 1.00 98.38 81 THR A CA 1
ATOM 602 C C . THR A 1 81 ? 11.465 2.484 -6.118 1.00 98.38 81 THR A C 1
ATOM 604 O O . THR A 1 81 ? 12.427 2.400 -6.889 1.00 98.38 81 THR A O 1
ATOM 607 N N . LEU A 1 82 ? 10.207 2.554 -6.566 1.00 98.19 82 LEU A N 1
ATOM 608 C CA . LEU A 1 82 ? 9.867 2.519 -7.992 1.00 98.19 82 LEU A CA 1
ATOM 609 C C . LEU A 1 82 ? 10.435 3.722 -8.750 1.00 98.19 82 LEU A C 1
ATOM 611 O O . LEU A 1 82 ? 10.958 3.557 -9.850 1.00 98.19 82 LEU A O 1
ATOM 615 N N . ALA A 1 83 ? 10.390 4.918 -8.161 1.00 98.31 83 ALA A N 1
ATOM 616 C CA . ALA A 1 83 ? 10.966 6.115 -8.763 1.00 98.31 83 ALA A CA 1
ATOM 617 C C . ALA A 1 83 ? 12.481 5.973 -8.946 1.00 98.31 83 ALA A C 1
ATOM 619 O O . ALA A 1 83 ? 13.009 6.327 -10.001 1.00 98.31 83 ALA A O 1
ATOM 620 N N . LYS A 1 84 ? 13.188 5.419 -7.954 1.00 97.81 84 LYS A N 1
ATOM 621 C CA . LYS A 1 84 ? 14.630 5.182 -8.064 1.00 97.81 84 LYS A CA 1
ATOM 622 C C . LYS A 1 84 ? 14.951 4.165 -9.160 1.00 97.81 84 LYS A C 1
ATOM 624 O O . LYS A 1 84 ? 15.832 4.423 -9.977 1.00 97.81 84 LYS A O 1
ATOM 629 N N . PHE A 1 85 ? 14.203 3.064 -9.222 1.00 97.56 85 PHE A N 1
ATOM 630 C CA . PHE A 1 85 ? 14.342 2.077 -10.293 1.00 97.56 85 PHE A CA 1
ATOM 631 C C . PHE A 1 85 ? 14.099 2.695 -11.677 1.00 97.56 85 PHE A C 1
ATOM 633 O O . PHE A 1 85 ? 14.920 2.528 -12.576 1.00 97.56 85 PHE A O 1
ATOM 640 N N . ALA A 1 86 ? 13.022 3.468 -11.835 1.00 96.50 86 ALA A N 1
ATOM 641 C CA . ALA A 1 86 ? 12.695 4.141 -13.089 1.00 96.50 86 ALA A CA 1
ATOM 642 C C . ALA A 1 86 ? 13.790 5.129 -13.524 1.00 96.50 86 ALA A C 1
ATOM 644 O O . ALA A 1 86 ? 14.142 5.175 -14.700 1.00 96.50 86 ALA A O 1
ATOM 645 N N . MET A 1 87 ? 14.384 5.881 -12.589 1.00 96.56 87 MET A N 1
ATOM 646 C CA . MET A 1 87 ? 15.511 6.770 -12.899 1.00 96.56 87 MET A CA 1
ATOM 647 C C . MET A 1 87 ? 16.719 6.005 -13.444 1.00 96.56 87 MET A C 1
ATOM 649 O O . MET A 1 87 ? 17.322 6.436 -14.427 1.00 96.56 87 MET A O 1
ATOM 653 N N . ASP A 1 88 ? 17.058 4.868 -12.835 1.00 96.19 88 ASP A N 1
ATOM 654 C CA . ASP A 1 88 ? 18.192 4.055 -13.278 1.00 96.19 88 ASP A CA 1
ATOM 655 C C . ASP A 1 88 ? 17.907 3.413 -14.649 1.00 96.19 88 ASP A C 1
ATOM 657 O O . ASP A 1 88 ? 18.769 3.420 -15.525 1.00 96.19 88 ASP A O 1
ATOM 661 N N . VAL A 1 89 ? 16.670 2.969 -14.898 1.00 95.31 89 VAL A N 1
ATOM 662 C CA . VAL A 1 89 ? 16.210 2.502 -16.221 1.00 95.31 89 VAL A CA 1
ATOM 663 C C . VAL A 1 89 ? 16.344 3.595 -17.285 1.00 95.31 89 VAL A C 1
ATOM 665 O O . VAL A 1 89 ? 16.927 3.350 -18.342 1.00 95.31 89 VAL A O 1
ATOM 668 N N . CYS A 1 90 ? 15.861 4.8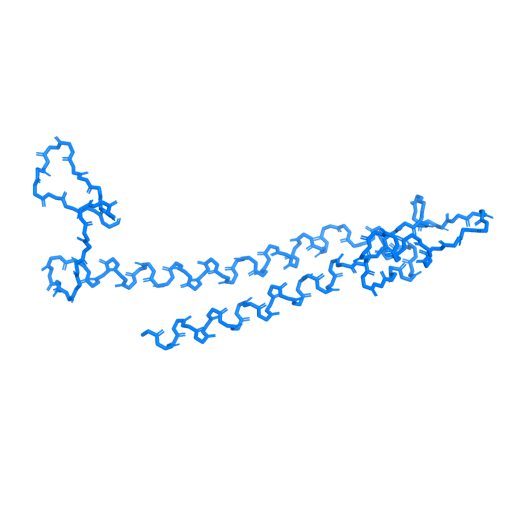09 -17.006 1.00 94.75 90 CYS A N 1
ATOM 669 C CA . CYS A 1 90 ? 15.974 5.952 -17.916 1.00 94.75 90 CYS A CA 1
ATOM 670 C C . CYS A 1 90 ? 17.435 6.305 -18.228 1.00 94.75 90 CYS A C 1
ATOM 672 O O . CYS A 1 90 ? 17.754 6.700 -19.352 1.00 94.75 90 CYS A O 1
ATOM 674 N N . LEU A 1 91 ? 18.336 6.152 -17.254 1.00 95.44 91 LEU A N 1
ATOM 675 C CA . LEU A 1 91 ? 19.768 6.340 -17.465 1.00 95.44 91 LEU A CA 1
ATOM 676 C C . LEU A 1 91 ? 20.359 5.228 -18.343 1.00 95.44 91 LEU A C 1
ATOM 678 O O . LEU A 1 91 ? 21.116 5.517 -19.266 1.00 95.44 91 LEU A O 1
ATOM 682 N N . PHE A 1 92 ? 20.001 3.970 -18.092 1.00 95.25 92 PHE A N 1
ATOM 683 C CA . PHE A 1 92 ? 20.551 2.817 -18.811 1.00 95.25 92 PHE A CA 1
ATOM 684 C C . PHE A 1 92 ? 20.075 2.705 -20.263 1.00 95.25 92 PHE A C 1
ATOM 686 O O . PHE A 1 92 ? 20.834 2.221 -21.103 1.00 95.25 92 PHE A O 1
ATOM 693 N N . ILE A 1 93 ? 18.856 3.157 -20.574 1.00 93.69 93 ILE A N 1
ATOM 694 C CA . ILE A 1 93 ? 18.318 3.173 -21.948 1.00 93.69 93 ILE A CA 1
ATOM 695 C C . ILE A 1 93 ? 18.811 4.375 -22.770 1.00 93.69 93 ILE A C 1
ATOM 697 O O . ILE A 1 93 ? 18.671 4.398 -23.992 1.00 93.69 93 ILE A O 1
ATOM 701 N N . ASN A 1 94 ? 19.381 5.395 -22.122 1.00 90.12 94 ASN A N 1
ATOM 702 C CA . ASN A 1 94 ? 19.899 6.577 -22.804 1.00 90.12 94 ASN A CA 1
ATOM 703 C C . ASN A 1 94 ? 20.927 6.194 -23.884 1.00 90.12 94 ASN A C 1
ATOM 705 O O . ASN A 1 94 ? 21.772 5.336 -23.651 1.00 90.12 94 ASN A O 1
ATOM 709 N N . GLN A 1 95 ? 20.918 6.896 -25.023 1.00 88.69 95 GLN A N 1
ATOM 710 C CA . GLN A 1 95 ? 21.786 6.613 -26.177 1.00 88.69 95 GLN A CA 1
ATOM 711 C C . GLN A 1 95 ? 23.289 6.572 -25.845 1.00 88.69 95 GLN A C 1
ATOM 713 O O . GLN A 1 95 ? 24.022 5.803 -26.461 1.00 88.69 95 GLN A O 1
ATOM 718 N N . ASN A 1 96 ? 23.749 7.348 -24.858 1.00 93.19 96 ASN A N 1
ATOM 719 C CA . ASN A 1 96 ? 25.151 7.355 -24.430 1.00 93.19 96 ASN A CA 1
ATOM 720 C C . ASN A 1 96 ? 25.564 6.073 -23.685 1.00 93.19 96 ASN A C 1
ATOM 722 O O . ASN A 1 96 ? 26.746 5.746 -23.670 1.00 93.19 96 ASN A O 1
ATOM 726 N N . PHE A 1 97 ? 24.614 5.370 -23.057 1.00 94.25 97 PHE A N 1
ATOM 727 C CA . PHE A 1 97 ? 24.861 4.132 -22.309 1.00 94.25 97 PHE A CA 1
ATOM 728 C C . PHE A 1 97 ? 24.390 2.903 -23.087 1.00 94.25 97 PHE A C 1
ATOM 730 O O . PHE A 1 97 ? 25.173 1.986 -23.316 1.00 94.25 97 PHE A O 1
ATOM 737 N N . SER A 1 98 ? 23.128 2.896 -23.527 1.00 92.75 98 SER A N 1
ATOM 738 C CA . SER A 1 98 ? 22.513 1.827 -24.325 1.00 92.75 98 SER A CA 1
ATOM 739 C C . SER A 1 98 ? 22.683 0.422 -23.721 1.00 92.75 98 SER A C 1
ATOM 741 O O . SER A 1 98 ? 22.886 -0.554 -24.440 1.00 92.75 98 SER A O 1
ATOM 743 N N . PHE A 1 99 ? 22.618 0.303 -22.391 1.00 95.75 99 PHE A N 1
ATOM 744 C CA . PHE A 1 99 ? 22.782 -0.977 -21.688 1.00 95.75 99 PHE A CA 1
ATOM 745 C C . PHE A 1 99 ? 21.540 -1.864 -21.772 1.00 95.75 99 PHE A C 1
ATOM 747 O O . PHE A 1 99 ? 21.647 -3.087 -21.710 1.00 95.75 99 PHE A O 1
ATOM 754 N N . ILE A 1 100 ? 20.364 -1.249 -21.893 1.00 94.56 100 ILE A N 1
ATOM 755 C CA . ILE A 1 100 ? 19.077 -1.932 -22.024 1.00 94.56 100 ILE A CA 1
ATOM 756 C C . ILE A 1 100 ? 18.260 -1.291 -23.147 1.00 94.56 100 ILE A C 1
ATOM 758 O O . ILE A 1 100 ? 18.521 -0.161 -23.554 1.00 94.56 100 ILE A O 1
ATOM 762 N N . SER A 1 101 ? 17.249 -2.007 -23.629 1.00 92.75 101 SER A N 1
ATOM 763 C CA . SER A 1 101 ? 16.241 -1.486 -24.552 1.00 92.75 101 SER A CA 1
ATOM 764 C C . SER A 1 101 ? 14.876 -2.062 -24.199 1.00 92.75 101 SER A C 1
ATOM 766 O O . SER A 1 101 ? 14.788 -3.118 -23.569 1.00 92.75 101 SER A O 1
ATOM 768 N N . PHE A 1 102 ? 13.822 -1.356 -24.592 1.00 93.19 102 PHE A N 1
ATOM 769 C CA . PHE A 1 102 ? 12.451 -1.816 -24.433 1.00 93.19 102 PHE A CA 1
ATOM 770 C C . PHE A 1 102 ? 11.839 -2.204 -25.778 1.00 93.19 102 PHE A C 1
ATOM 772 O O . PHE A 1 102 ? 12.229 -1.646 -26.810 1.00 93.19 102 PHE A O 1
ATOM 779 N N . PRO A 1 103 ? 10.899 -3.165 -25.769 1.00 93.31 103 PRO A N 1
ATOM 780 C CA . PRO A 1 103 ? 10.089 -3.465 -26.936 1.00 93.31 103 PRO A CA 1
ATOM 781 C C . PRO A 1 103 ? 9.184 -2.268 -27.261 1.00 93.31 103 PRO A C 1
ATOM 783 O O . PRO A 1 103 ? 8.905 -1.428 -26.399 1.00 93.31 103 PRO A O 1
ATOM 786 N N . ASP A 1 104 ? 8.745 -2.175 -28.514 1.00 89.69 104 ASP A N 1
ATOM 787 C CA . ASP A 1 104 ? 8.065 -0.983 -29.031 1.00 89.69 104 ASP A CA 1
ATOM 788 C C . ASP A 1 104 ? 6.762 -0.686 -28.281 1.00 89.69 104 ASP A C 1
ATOM 790 O O . ASP A 1 104 ? 6.430 0.477 -28.071 1.00 89.69 104 ASP A O 1
ATOM 794 N N . GLU A 1 105 ? 6.082 -1.718 -27.782 1.00 94.19 105 GLU A N 1
ATOM 795 C CA . GLU A 1 105 ? 4.831 -1.612 -27.026 1.00 94.19 105 GLU A CA 1
ATOM 796 C C . GLU A 1 105 ? 5.011 -0.987 -25.634 1.00 94.19 105 GLU A C 1
ATOM 798 O O . GLU A 1 105 ? 4.032 -0.559 -25.024 1.00 94.19 105 GLU A O 1
ATOM 803 N N . LEU A 1 106 ? 6.247 -0.929 -25.126 1.00 92.19 106 LEU A N 1
ATOM 804 C CA . LEU A 1 106 ? 6.600 -0.323 -23.837 1.00 92.19 106 LEU A CA 1
ATOM 805 C C . LEU A 1 106 ? 7.307 1.028 -23.994 1.00 92.19 106 LEU A C 1
ATOM 807 O O . LEU A 1 106 ? 7.830 1.559 -23.019 1.00 92.19 106 LEU A O 1
ATOM 811 N N . THR A 1 107 ? 7.345 1.586 -25.204 1.00 92.00 107 THR A N 1
ATOM 812 C CA . THR A 1 107 ? 7.927 2.908 -25.457 1.00 92.00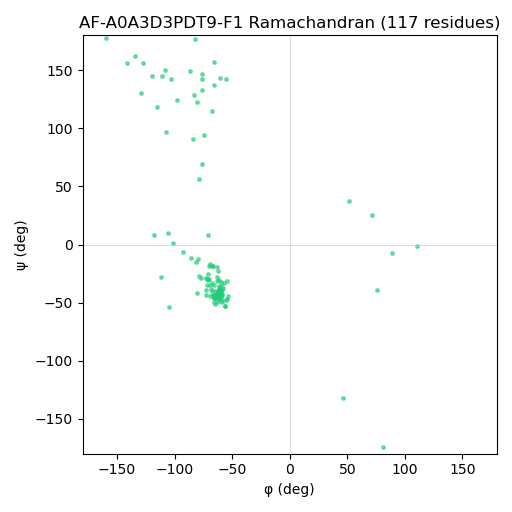 107 THR A CA 1
ATOM 813 C C . THR A 1 107 ? 6.947 3.797 -26.194 1.00 92.00 107 THR A C 1
ATOM 815 O O . THR A 1 107 ? 6.052 3.337 -26.900 1.00 92.00 107 THR A O 1
ATOM 818 N N . THR A 1 108 ? 7.128 5.105 -26.060 1.00 91.50 108 THR A N 1
ATOM 819 C CA . THR A 1 108 ? 6.373 6.079 -26.851 1.00 91.50 108 THR A CA 1
ATOM 820 C C . THR A 1 108 ? 7.274 6.783 -27.853 1.00 91.50 108 THR A C 1
ATOM 822 O O . THR A 1 108 ? 8.448 7.046 -27.594 1.00 91.50 108 THR A O 1
ATOM 825 N N . GLY A 1 109 ? 6.720 7.0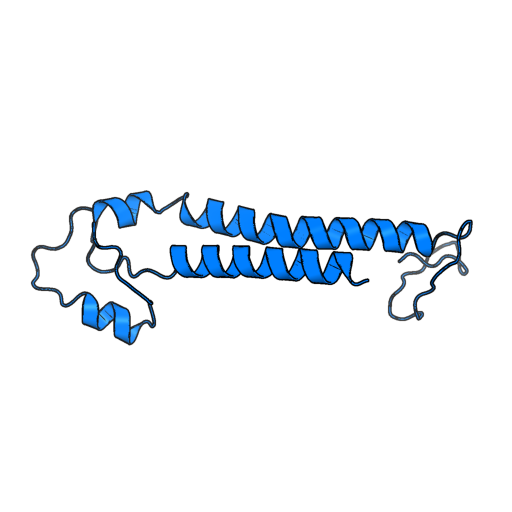97 -29.022 1.00 88.44 109 GLY A N 1
ATOM 826 C CA . GLY A 1 109 ? 7.421 7.838 -30.064 1.00 88.44 109 GLY A CA 1
ATOM 827 C C . GLY A 1 109 ? 7.407 9.352 -29.850 1.00 88.44 109 GLY A C 1
ATOM 828 O O . GLY A 1 109 ? 6.748 9.886 -28.958 1.00 88.44 109 GLY A O 1
ATOM 829 N N . SER A 1 110 ? 8.094 10.075 -30.730 1.00 89.25 110 SER A N 1
ATOM 830 C CA . SER A 1 110 ? 7.851 11.504 -30.939 1.00 89.25 110 SER A CA 1
ATOM 831 C C . SER A 1 110 ? 7.063 11.711 -32.226 1.00 89.25 110 SER A C 1
ATOM 833 O O . SER A 1 110 ? 7.338 11.062 -33.230 1.00 89.25 110 SER A O 1
ATOM 835 N N . SER A 1 111 ? 6.135 12.669 -32.222 1.00 90.62 111 SER A N 1
ATOM 836 C CA . SER A 1 111 ? 5.354 13.034 -33.411 1.00 90.62 111 SER A CA 1
ATOM 837 C C . SER A 1 111 ? 6.201 13.565 -34.576 1.00 90.62 111 SER A C 1
ATOM 839 O O . SER A 1 111 ? 5.762 13.495 -35.717 1.00 90.62 111 SER A O 1
ATOM 841 N N . ILE A 1 112 ? 7.402 14.089 -34.304 1.00 93.19 112 ILE A N 1
ATOM 842 C CA . ILE A 1 112 ? 8.308 14.673 -35.308 1.00 93.19 112 ILE A CA 1
ATOM 843 C C . ILE A 1 112 ? 9.580 13.844 -35.525 1.00 93.19 112 ILE A C 1
ATOM 845 O O . ILE A 1 112 ? 10.152 13.864 -36.611 1.00 93.19 112 ILE A O 1
ATOM 849 N N . MET A 1 113 ? 10.036 13.107 -34.507 1.00 86.94 113 MET A N 1
ATOM 850 C CA . MET A 1 113 ? 11.250 12.290 -34.585 1.00 86.94 113 MET A CA 1
ATOM 851 C C . MET A 1 113 ? 10.884 10.798 -34.641 1.00 86.94 113 MET A C 1
ATOM 853 O O . MET A 1 113 ? 10.703 10.191 -33.585 1.00 86.94 113 MET A O 1
ATOM 857 N N . PRO A 1 114 ? 10.827 10.179 -35.838 1.00 81.25 114 PRO A N 1
ATOM 858 C CA . PRO A 1 114 ? 10.353 8.799 -36.007 1.00 81.25 114 PRO A CA 1
ATOM 859 C C . PRO A 1 114 ? 11.274 7.739 -35.385 1.00 81.25 114 PRO A C 1
ATOM 861 O O . PRO A 1 114 ? 10.842 6.623 -35.130 1.00 81.25 114 PRO A O 1
ATOM 864 N N . HIS A 1 115 ? 12.536 8.079 -35.114 1.00 82.75 115 HIS A N 1
ATOM 865 C CA . HIS A 1 115 ? 13.499 7.191 -34.455 1.00 82.75 115 HIS A CA 1
ATOM 866 C C . HIS A 1 115 ? 13.538 7.368 -32.927 1.00 82.75 115 HIS A C 1
ATOM 868 O O . HIS A 1 115 ? 14.253 6.635 -32.244 1.00 82.75 115 HIS A O 1
ATOM 874 N N . LYS A 1 116 ? 12.830 8.364 -32.375 1.00 84.75 116 LYS A N 1
ATOM 875 C CA . LYS A 1 116 ? 12.868 8.657 -30.940 1.00 84.75 116 LYS A CA 1
ATOM 876 C C . LYS A 1 116 ? 11.947 7.699 -30.195 1.00 84.75 116 LYS A C 1
ATOM 878 O O . LYS A 1 116 ? 10.750 7.695 -30.454 1.00 84.75 116 LYS A O 1
ATOM 883 N N . LYS A 1 117 ? 12.514 6.959 -29.243 1.00 84.31 117 LYS A N 1
ATOM 884 C CA . LYS A 1 117 ? 11.793 6.093 -28.304 1.00 84.31 117 LYS A CA 1
ATOM 885 C C . LYS A 1 117 ? 11.969 6.638 -26.891 1.00 84.31 117 LYS A C 1
ATOM 887 O O . LYS A 1 117 ? 13.101 6.756 -26.423 1.00 84.31 117 LYS A O 1
ATOM 892 N N . ASN A 1 118 ? 10.870 7.014 -26.250 1.00 87.31 118 ASN A N 1
ATOM 893 C CA . ASN A 1 118 ? 10.846 7.458 -24.862 1.00 87.31 118 ASN A CA 1
ATOM 894 C C . ASN A 1 118 ? 10.422 6.272 -23.978 1.00 87.31 118 ASN A C 1
ATOM 896 O O . ASN A 1 118 ? 9.367 5.692 -24.270 1.00 87.31 118 ASN A O 1
ATOM 900 N N . PRO A 1 119 ? 11.231 5.902 -22.968 1.00 82.31 119 PRO A N 1
ATOM 901 C CA . PRO A 1 119 ? 10.839 4.939 -21.941 1.00 82.31 119 PRO A CA 1
ATOM 902 C C . PRO A 1 119 ? 9.707 5.474 -21.056 1.00 82.31 119 PRO A C 1
ATOM 904 O O . PRO A 1 119 ? 9.551 6.717 -20.969 1.00 82.31 119 PRO A O 1
#

Solvent-accessible surface area (backbone atoms only — not comparable to full-atom values): 6816 Å² total; per-residue (Å²): 112,68,70,60,52,53,51,49,50,55,26,48,54,41,40,50,51,33,46,66,68,58,40,41,29,51,72,64,13,68,98,32,80,38,63,96,63,94,70,67,50,65,59,56,22,60,79,68,69,32,84,38,68,41,82,52,28,50,53,45,55,65,41,61,66,52,47,58,51,44,43,52,51,24,54,50,45,45,50,50,55,51,50,54,52,50,53,50,49,58,53,32,46,31,85,92,62,53,76,48,85,74,60,71,93,68,40,44,74,43,100,85,42,89,85,44,73,42,121